Protein AF-A0A8J3RF39-F1 (afdb_monomer_lite)

Organism: NCBI:txid795644

Secondary structure (DSSP, 8-state):
---HHHHHHHHT--HHHHHHHHHHHHHTTSS------TTS-PPPHHHHHHHHHHHTT-

Foldseek 3Di:
DDDLVRVCVVVVHDSVVSVVVVVVCVVVVVDDDDDPPPPPDPDPVVVVVVVVVVVVVD

pLDDT: mean 89.53, std 11.25, range [59.25, 98.44]

InterPro domains:
  IPR007995 Protein of unknown function DUF742 [PF05331] (2-58)
  IPR007995 Protein of unknown function DUF742 [PTHR36221] (2-58)

Radius of gyration: 19.56 Å; chains: 1; bounding box: 51×35×27 Å

Structure (mmCIF, N/CA/C/O backbone):
data_AF-A0A8J3RF39-F1
#
_entry.id   AF-A0A8J3RF39-F1
#
loop_
_atom_site.group_PDB
_atom_site.id
_atom_site.type_symbol
_atom_site.label_atom_id
_atom_site.label_alt_id
_atom_site.label_comp_id
_atom_site.label_asym_id
_atom_site.label_entity_id
_atom_site.label_seq_id
_atom_site.pdbx_PDB_ins_code
_atom_site.Cartn_x
_atom_site.Cartn_y
_atom_site.Cartn_z
_atom_site.occupancy
_atom_site.B_iso_or_equiv
_atom_site.auth_seq_id
_atom_site.auth_comp_id
_atom_site.auth_asym_id
_atom_site.auth_atom_id
_atom_site.pdbx_PDB_model_num
ATOM 1 N N . MET A 1 1 ? 10.285 -2.421 6.304 1.00 77.62 1 MET A N 1
ATOM 2 C CA . MET A 1 1 ? 9.298 -1.769 5.417 1.00 77.62 1 MET A CA 1
ATOM 3 C C . MET A 1 1 ? 9.123 -2.647 4.190 1.00 77.62 1 MET A C 1
ATOM 5 O O . MET A 1 1 ? 10.126 -3.010 3.597 1.00 77.62 1 MET A O 1
ATOM 9 N N . ARG A 1 2 ? 7.891 -3.072 3.893 1.00 88.06 2 ARG A N 1
ATOM 10 C CA . ARG A 1 2 ? 7.541 -3.832 2.682 1.00 88.06 2 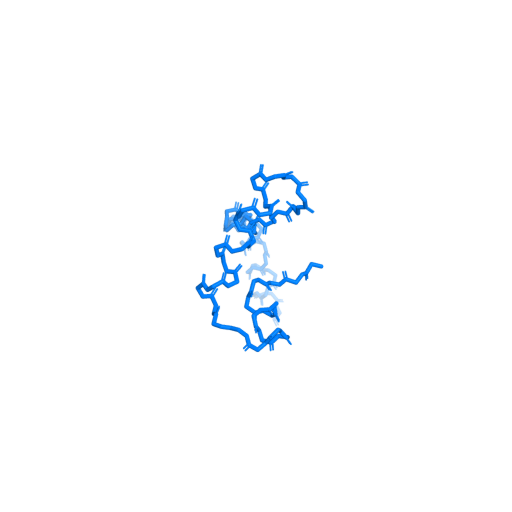ARG A CA 1
ATOM 11 C C . ARG A 1 2 ? 6.755 -2.919 1.756 1.00 88.06 2 ARG A C 1
ATOM 13 O O . ARG A 1 2 ? 5.915 -2.157 2.231 1.00 88.06 2 ARG A O 1
ATOM 20 N N . SER A 1 3 ? 7.017 -2.999 0.462 1.00 93.94 3 SER A N 1
ATOM 21 C CA . SER A 1 3 ? 6.216 -2.306 -0.542 1.00 93.94 3 SER A CA 1
ATOM 22 C C . SER A 1 3 ? 4.817 -2.920 -0.641 1.00 93.94 3 SER A C 1
ATOM 24 O O . SER A 1 3 ? 4.608 -4.100 -0.351 1.00 93.94 3 SER A O 1
ATOM 26 N N . VAL A 1 4 ? 3.850 -2.133 -1.117 1.00 95.12 4 VAL A N 1
ATOM 27 C CA . VAL A 1 4 ? 2.478 -2.614 -1.363 1.00 95.12 4 VAL A CA 1
ATOM 28 C C . VAL A 1 4 ? 2.466 -3.790 -2.353 1.00 95.12 4 VAL A C 1
ATOM 30 O O . VAL A 1 4 ? 1.681 -4.724 -2.196 1.00 95.12 4 VAL A O 1
ATOM 33 N N . ALA A 1 5 ? 3.384 -3.793 -3.327 1.00 96.31 5 ALA A N 1
ATOM 34 C CA . ALA A 1 5 ? 3.547 -4.898 -4.267 1.00 96.31 5 ALA A CA 1
ATOM 35 C C . ALA A 1 5 ? 4.009 -6.191 -3.573 1.00 96.31 5 ALA A C 1
ATOM 37 O O . ALA A 1 5 ? 3.415 -7.246 -3.793 1.00 96.31 5 ALA A O 1
ATOM 38 N N . GLU A 1 6 ? 4.992 -6.120 -2.675 1.00 97.50 6 GLU A N 1
ATOM 39 C CA . GLU A 1 6 ? 5.456 -7.286 -1.910 1.00 97.50 6 GLU A CA 1
ATOM 40 C C . GLU A 1 6 ? 4.368 -7.850 -0.991 1.00 97.50 6 GLU A C 1
ATOM 42 O O . GLU A 1 6 ? 4.237 -9.067 -0.869 1.00 97.50 6 GLU A O 1
ATOM 47 N N . VAL A 1 7 ? 3.555 -6.984 -0.375 1.00 96.88 7 VAL A N 1
ATOM 48 C CA . VAL A 1 7 ? 2.396 -7.417 0.422 1.00 96.88 7 VAL A CA 1
ATOM 49 C C . VAL A 1 7 ? 1.382 -8.148 -0.462 1.00 96.88 7 VAL A C 1
ATOM 51 O O . VAL A 1 7 ? 0.922 -9.227 -0.093 1.00 96.88 7 VAL A O 1
ATOM 54 N N . SER A 1 8 ? 1.085 -7.621 -1.655 1.00 97.75 8 SER A N 1
ATOM 55 C CA . SER A 1 8 ? 0.165 -8.271 -2.600 1.00 97.75 8 SER A CA 1
ATOM 56 C C . SER A 1 8 ? 0.649 -9.641 -3.073 1.00 97.75 8 SER A C 1
ATOM 58 O O . SER A 1 8 ? -0.134 -10.592 -3.106 1.00 97.75 8 SER A O 1
ATOM 60 N N . ALA A 1 9 ? 1.952 -9.779 -3.334 1.00 98.06 9 ALA A N 1
ATOM 61 C CA . ALA A 1 9 ? 2.562 -11.046 -3.714 1.00 98.06 9 ALA A CA 1
ATOM 62 C C . ALA A 1 9 ? 2.514 -12.070 -2.571 1.00 98.06 9 ALA A C 1
ATOM 64 O O . ALA A 1 9 ? 2.163 -13.228 -2.797 1.00 98.06 9 ALA A O 1
ATOM 65 N N . LEU A 1 10 ? 2.809 -11.644 -1.338 1.00 98.00 10 LEU A N 1
ATOM 66 C CA . LEU A 1 10 ? 2.762 -12.514 -0.162 1.00 98.00 10 LEU A CA 1
ATOM 67 C C . LEU A 1 10 ? 1.349 -13.046 0.101 1.00 98.00 10 LEU A C 1
ATOM 69 O O . LEU A 1 10 ? 1.179 -14.234 0.363 1.00 98.00 10 LEU A O 1
ATOM 73 N N . LEU A 1 11 ? 0.348 -12.166 0.029 1.00 97.38 11 LEU A N 1
ATOM 74 C CA . LEU A 1 11 ? -1.052 -12.513 0.277 1.00 97.38 11 LEU A CA 1
ATOM 75 C C . LEU A 1 11 ? -1.720 -13.195 -0.925 1.00 97.38 11 LEU A C 1
ATOM 77 O O . LEU A 1 11 ? -2.837 -13.685 -0.793 1.00 97.38 11 LEU A O 1
ATOM 81 N N . ARG A 1 12 ? -1.049 -13.245 -2.085 1.00 97.88 12 ARG A N 1
ATOM 82 C CA . ARG A 1 12 ? -1.592 -13.752 -3.358 1.00 97.88 12 ARG A CA 1
ATOM 83 C C . ARG A 1 12 ? -2.896 -13.053 -3.756 1.00 97.88 12 ARG A C 1
ATOM 85 O O . ARG A 1 12 ? -3.829 -13.684 -4.247 1.00 97.88 12 ARG A O 1
ATOM 92 N N . MET A 1 13 ? -2.950 -11.739 -3.549 1.00 98.06 13 MET A N 1
ATOM 93 C CA . MET A 1 13 ? -4.111 -10.899 -3.852 1.00 98.06 13 MET A CA 1
ATOM 94 C C . MET A 1 13 ? -3.769 -9.866 -4.932 1.00 98.06 13 MET A C 1
ATOM 96 O O . MET A 1 13 ? -2.623 -9.417 -5.001 1.00 98.06 13 MET A O 1
ATOM 100 N N . PRO A 1 14 ? -4.740 -9.431 -5.759 1.00 98.44 14 PRO A N 1
ATOM 101 C CA . PRO A 1 14 ? -4.501 -8.377 -6.737 1.00 98.44 14 PRO A CA 1
ATOM 102 C C . PRO A 1 14 ? -4.024 -7.079 -6.073 1.00 98.44 14 PRO A C 1
ATOM 104 O O . PRO A 1 14 ? -4.566 -6.658 -5.048 1.00 98.44 14 PRO A O 1
ATOM 107 N N . LEU A 1 15 ? -3.060 -6.397 -6.700 1.00 97.69 15 LEU A N 1
ATOM 108 C CA . LEU A 1 15 ? -2.461 -5.162 -6.176 1.00 97.69 15 LEU A CA 1
ATOM 109 C C . LEU A 1 15 ? -3.505 -4.084 -5.840 1.00 97.69 15 LEU A C 1
ATOM 111 O O . LEU A 1 15 ? -3.381 -3.397 -4.829 1.00 97.69 15 LEU A O 1
ATOM 115 N N . GLY A 1 16 ? -4.541 -3.949 -6.674 1.00 97.69 16 GLY A N 1
ATOM 116 C CA . GLY A 1 16 ? -5.628 -2.993 -6.456 1.00 97.69 16 GLY A CA 1
ATOM 117 C C . GLY A 1 16 ? -6.410 -3.259 -5.168 1.00 97.69 16 GLY A C 1
ATOM 118 O O . GLY A 1 16 ? -6.717 -2.318 -4.447 1.00 97.69 16 GLY A O 1
ATOM 119 N N . VAL A 1 17 ? -6.654 -4.530 -4.835 1.00 98.31 17 VAL A N 1
ATOM 120 C CA . VAL A 1 17 ? -7.378 -4.914 -3.613 1.00 98.31 17 VAL A CA 1
ATOM 121 C C . VAL A 1 17 ? -6.544 -4.580 -2.382 1.00 98.31 17 VAL A C 1
ATOM 123 O O . VAL A 1 17 ? -7.023 -3.915 -1.469 1.00 98.31 17 VAL A O 1
ATOM 126 N N . VAL A 1 18 ? -5.265 -4.963 -2.389 1.00 98.31 18 VAL A N 1
ATOM 127 C CA . VAL A 1 18 ? -4.353 -4.671 -1.273 1.00 98.31 18 VAL A CA 1
ATOM 128 C C . VAL A 1 18 ? -4.172 -3.166 -1.074 1.00 98.31 18 VAL A C 1
ATOM 130 O O . VAL A 1 18 ? -4.120 -2.707 0.062 1.00 98.31 18 VAL A O 1
ATOM 133 N N . ARG A 1 19 ? -4.134 -2.378 -2.156 1.00 96.62 19 ARG A N 1
ATOM 134 C CA . ARG A 1 19 ? -4.087 -0.911 -2.074 1.00 96.62 19 ARG A CA 1
ATOM 135 C C . ARG A 1 19 ? -5.284 -0.314 -1.339 1.00 96.62 19 ARG A C 1
ATOM 137 O O . ARG A 1 19 ? -5.075 0.602 -0.554 1.00 96.62 19 ARG A O 1
ATOM 144 N N . VAL A 1 20 ? -6.498 -0.790 -1.617 1.00 97.88 20 VAL A N 1
ATOM 145 C CA . VAL A 1 20 ? -7.716 -0.274 -0.970 1.00 97.88 20 VAL A CA 1
ATOM 146 C C . VAL A 1 20 ? -7.718 -0.643 0.510 1.00 97.88 20 VAL A C 1
ATOM 148 O O . VAL A 1 20 ? -7.823 0.242 1.346 1.00 97.88 20 VAL A O 1
ATOM 151 N N . VAL A 1 21 ? -7.443 -1.909 0.840 1.00 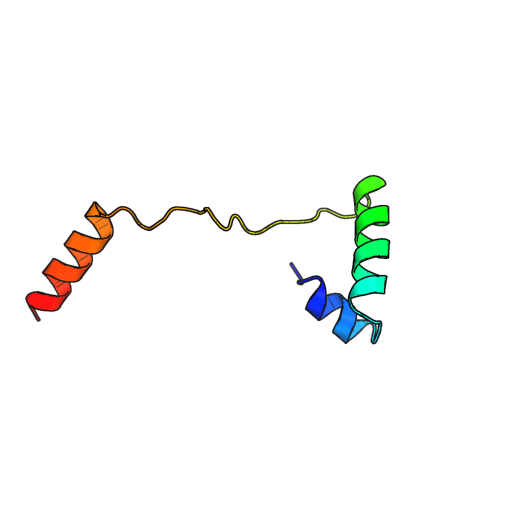97.56 21 VAL A N 1
ATOM 152 C CA . VAL A 1 21 ? -7.377 -2.364 2.240 1.00 97.56 21 VAL A CA 1
ATOM 153 C C . VAL A 1 21 ? -6.331 -1.583 3.043 1.00 97.56 21 VAL A C 1
ATOM 155 O O . VAL A 1 21 ? -6.607 -1.137 4.150 1.00 97.56 21 VAL A O 1
ATOM 158 N N . ILE A 1 22 ? -5.130 -1.374 2.491 1.00 96.88 22 ILE A N 1
ATOM 159 C CA . ILE A 1 22 ? -4.088 -0.583 3.166 1.00 96.88 22 ILE A CA 1
ATOM 160 C C . ILE A 1 22 ? -4.516 0.880 3.332 1.00 96.88 22 ILE A C 1
ATOM 162 O O . ILE A 1 22 ? -4.176 1.482 4.347 1.00 96.88 22 ILE A O 1
ATOM 166 N N . ALA A 1 23 ? -5.233 1.459 2.364 1.00 96.31 23 ALA A N 1
ATOM 167 C CA . ALA A 1 23 ? -5.741 2.824 2.479 1.00 96.31 23 ALA A CA 1
ATOM 168 C C . ALA A 1 23 ? -6.743 2.955 3.637 1.00 96.31 23 ALA A C 1
ATOM 170 O O . ALA A 1 23 ? -6.623 3.893 4.423 1.00 96.31 23 ALA A O 1
ATOM 171 N N . ASP A 1 24 ? -7.646 1.985 3.793 1.00 98.00 24 ASP A N 1
ATOM 172 C CA . ASP A 1 24 ? -8.614 1.952 4.895 1.00 98.00 24 ASP A CA 1
ATOM 173 C C . ASP A 1 24 ? -7.901 1.799 6.248 1.00 98.00 24 ASP A C 1
ATOM 175 O O . ASP A 1 24 ? -8.090 2.602 7.159 1.00 98.00 24 ASP A O 1
ATOM 179 N N . MET A 1 25 ? -6.967 0.848 6.352 1.00 97.56 25 MET A N 1
ATOM 180 C CA . MET A 1 25 ? -6.156 0.660 7.561 1.00 97.56 25 MET A CA 1
ATOM 181 C C . MET A 1 25 ? -5.333 1.905 7.920 1.00 97.56 25 MET A C 1
ATOM 183 O O . MET A 1 25 ? -5.117 2.187 9.097 1.00 97.56 25 MET A O 1
ATOM 187 N N . ALA A 1 26 ? -4.834 2.643 6.924 1.00 96.38 26 ALA A N 1
ATOM 188 C CA . ALA A 1 26 ? -4.095 3.880 7.150 1.00 96.38 26 ALA A CA 1
ATOM 189 C C . ALA A 1 26 ? -5.016 5.000 7.655 1.00 96.38 26 ALA A C 1
ATOM 191 O O . ALA A 1 26 ? -4.622 5.745 8.551 1.00 96.38 26 ALA A O 1
ATOM 192 N N . ALA A 1 27 ? -6.240 5.096 7.126 1.00 97.12 27 ALA A N 1
ATOM 193 C CA . ALA A 1 27 ? -7.253 6.040 7.596 1.00 97.12 27 ALA A CA 1
ATOM 194 C C . ALA A 1 27 ? -7.677 5.756 9.047 1.00 97.12 27 ALA A C 1
ATOM 196 O O . ALA A 1 27 ? -7.887 6.689 9.819 1.00 97.12 27 ALA A O 1
ATOM 197 N N . GLU A 1 28 ? -7.723 4.482 9.440 1.00 98.25 28 GLU A N 1
ATOM 198 C CA . GLU A 1 28 ? -7.963 4.048 10.822 1.00 98.25 28 GLU A CA 1
ATOM 199 C C . GLU A 1 28 ? -6.721 4.156 11.730 1.00 98.25 28 GLU A C 1
ATOM 201 O O . GLU A 1 28 ? -6.793 3.885 12.927 1.00 98.25 28 GLU A O 1
ATOM 206 N N . GLY A 1 29 ? -5.563 4.548 11.188 1.00 97.12 29 GLY A N 1
ATOM 207 C CA . GLY A 1 29 ? -4.314 4.671 11.946 1.00 97.12 29 GLY A CA 1
ATOM 208 C C . GLY A 1 29 ? -3.675 3.335 12.342 1.00 97.12 29 GLY A C 1
ATOM 209 O O . GLY A 1 29 ? -2.753 3.313 13.156 1.00 97.12 29 GLY A O 1
ATOM 210 N N . LEU A 1 30 ? -4.122 2.221 11.758 1.00 97.62 30 LEU A N 1
ATOM 211 C CA . LEU A 1 30 ? -3.599 0.876 12.022 1.00 97.62 30 LEU A CA 1
ATOM 212 C C . LEU A 1 30 ? -2.235 0.638 11.363 1.00 97.62 30 LEU A C 1
ATOM 214 O O . LEU A 1 30 ? -1.470 -0.221 11.804 1.00 97.62 30 LEU A O 1
ATOM 218 N N . VAL A 1 31 ? -1.925 1.374 10.292 1.00 95.00 31 VAL A N 1
ATOM 219 C CA . VAL A 1 31 ? -0.654 1.269 9.561 1.00 95.00 31 VAL A CA 1
ATOM 220 C C . VAL A 1 31 ? -0.113 2.641 9.177 1.00 95.00 31 VAL A C 1
ATOM 222 O O . VAL A 1 31 ? -0.862 3.557 8.852 1.00 95.00 31 VAL A O 1
ATOM 225 N N . GLN A 1 32 ? 1.216 2.767 9.146 1.00 93.31 32 GLN A N 1
ATOM 226 C CA . GLN A 1 32 ? 1.897 3.943 8.605 1.00 93.31 32 GLN A CA 1
ATOM 227 C C . GLN A 1 32 ? 2.379 3.688 7.179 1.00 93.31 32 GLN A C 1
ATOM 229 O O . GLN 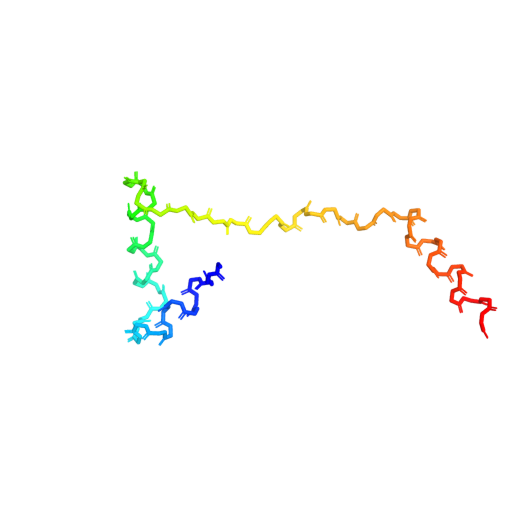A 1 32 ? 3.253 2.848 6.933 1.00 93.31 32 GLN A O 1
ATOM 234 N N . VAL A 1 33 ? 1.852 4.462 6.233 1.00 91.25 33 VAL A N 1
ATOM 235 C CA . VAL A 1 33 ? 2.291 4.424 4.838 1.00 91.25 33 VAL A CA 1
ATOM 236 C C . VAL A 1 33 ? 3.467 5.375 4.656 1.00 91.25 33 VAL A C 1
ATOM 238 O O . VAL A 1 33 ? 3.332 6.588 4.782 1.00 91.25 33 VAL A O 1
ATOM 241 N N . HIS A 1 34 ? 4.625 4.809 4.329 1.00 88.12 34 HIS A N 1
ATOM 242 C CA . HIS A 1 34 ? 5.825 5.572 4.013 1.00 88.12 34 HIS A CA 1
ATOM 243 C C . HIS A 1 34 ? 5.884 5.783 2.502 1.00 88.12 34 HIS A C 1
ATOM 245 O O . HIS A 1 34 ? 6.111 4.831 1.752 1.00 88.12 34 HIS A O 1
ATOM 251 N N . GLN A 1 35 ? 5.665 7.016 2.047 1.00 80.25 35 GLN A N 1
ATOM 252 C CA . 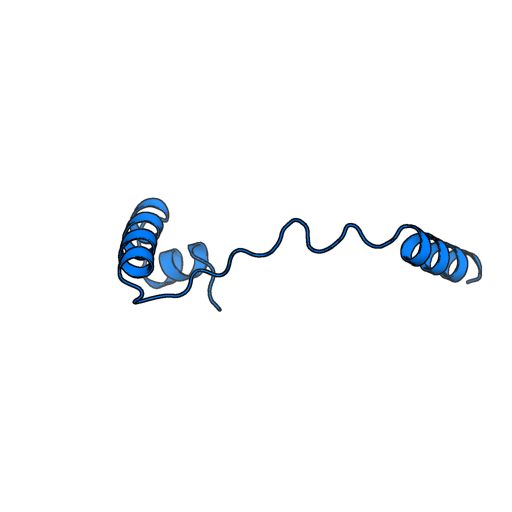GLN A 1 35 ? 5.944 7.374 0.660 1.00 80.25 35 GLN A CA 1
ATOM 253 C C . GLN A 1 35 ? 7.424 7.738 0.545 1.00 80.25 35 GLN A C 1
ATOM 255 O O . GLN A 1 35 ? 7.867 8.659 1.236 1.00 80.25 35 GLN A O 1
ATOM 260 N N . PRO A 1 36 ? 8.209 7.029 -0.287 1.00 70.62 36 PRO A N 1
ATOM 261 C CA . PRO A 1 36 ? 9.561 7.469 -0.570 1.00 70.62 36 PRO A CA 1
ATOM 262 C C . PRO A 1 36 ? 9.482 8.871 -1.175 1.00 70.62 36 PRO A C 1
ATOM 264 O O . PRO A 1 36 ? 8.755 9.091 -2.146 1.00 70.62 36 PRO A O 1
ATOM 267 N N . GLN A 1 37 ? 10.208 9.822 -0.589 1.00 72.88 37 GLN A N 1
ATOM 268 C CA . GLN A 1 37 ? 10.376 11.138 -1.190 1.00 72.88 37 GLN A CA 1
ATOM 269 C C . GLN A 1 37 ? 11.087 10.958 -2.530 1.00 72.88 37 GLN A C 1
ATOM 271 O O . GLN A 1 37 ? 12.293 10.730 -2.583 1.00 72.88 37 GLN A O 1
ATOM 276 N N . LEU A 1 38 ? 10.323 11.058 -3.617 1.00 64.06 38 LEU A N 1
ATOM 277 C CA . LEU A 1 38 ? 10.856 11.128 -4.979 1.00 64.06 38 LEU A CA 1
ATOM 278 C C . LEU A 1 38 ? 11.715 12.393 -5.170 1.00 64.06 38 LEU A C 1
ATOM 280 O O . LEU A 1 38 ? 12.626 12.397 -5.990 1.00 64.06 38 LEU A O 1
ATOM 284 N N . ASP A 1 39 ? 11.482 13.410 -4.334 1.00 59.25 39 ASP A N 1
ATOM 285 C CA . ASP A 1 39 ? 12.230 14.667 -4.265 1.00 59.25 39 ASP A CA 1
ATOM 286 C C . ASP A 1 39 ? 13.287 14.683 -3.150 1.00 59.25 39 ASP A C 1
ATOM 288 O O . ASP A 1 39 ? 13.612 15.744 -2.615 1.00 59.25 39 ASP A O 1
ATOM 292 N N . ALA A 1 40 ? 13.839 13.526 -2.769 1.00 60.41 40 ALA A N 1
ATOM 293 C CA . ALA A 1 40 ? 15.011 13.457 -1.895 1.00 60.41 40 ALA A CA 1
ATOM 294 C C . ALA A 1 40 ? 16.264 13.958 -2.637 1.00 60.41 40 ALA A C 1
ATOM 296 O O . ALA A 1 40 ? 17.192 13.200 -2.885 1.00 60.41 40 ALA A O 1
ATOM 297 N N . GLY A 1 41 ? 16.245 15.239 -3.014 1.00 60.25 41 GLY A N 1
ATOM 298 C CA . GLY A 1 41 ? 17.329 15.996 -3.611 1.00 60.25 41 GLY A CA 1
ATOM 299 C C . GLY A 1 41 ? 17.804 15.416 -4.933 1.00 60.25 41 GLY A C 1
ATOM 300 O O . GLY A 1 41 ? 18.541 14.434 -4.966 1.00 60.25 41 GLY A O 1
ATOM 301 N N . LYS A 1 42 ? 17.532 16.116 -6.041 1.00 67.88 42 LYS A N 1
ATOM 302 C CA . LYS A 1 42 ? 18.507 16.069 -7.139 1.00 67.88 42 LYS A CA 1
ATOM 303 C C . LYS A 1 42 ? 19.880 16.307 -6.497 1.00 67.88 42 LYS A C 1
ATOM 305 O O . LYS A 1 42 ? 19.998 17.295 -5.766 1.00 67.88 42 LYS A O 1
ATOM 310 N N . PRO A 1 43 ? 20.857 15.400 -6.670 1.00 69.25 43 PRO A N 1
ATOM 311 C CA . PRO A 1 43 ? 22.150 15.574 -6.037 1.00 69.25 43 PRO A CA 1
ATOM 312 C C . PRO A 1 43 ? 22.675 16.959 -6.401 1.00 69.25 43 PRO A C 1
ATOM 314 O O . PRO A 1 43 ? 22.577 17.362 -7.562 1.00 69.25 43 PRO A O 1
ATOM 317 N N . ASP A 1 44 ? 23.143 17.696 -5.391 1.00 79.12 44 ASP A N 1
ATOM 318 C CA . ASP A 1 44 ? 23.645 19.057 -5.568 1.00 79.12 44 ASP A CA 1
ATOM 319 C C . ASP A 1 44 ? 24.626 19.066 -6.746 1.00 79.12 44 ASP A C 1
ATOM 321 O O . ASP A 1 44 ? 25.548 18.247 -6.807 1.00 79.12 44 ASP A O 1
ATOM 325 N N . VAL A 1 45 ? 24.407 19.968 -7.704 1.00 83.88 45 VAL A N 1
ATOM 326 C CA . VAL A 1 45 ? 25.247 20.102 -8.900 1.00 83.88 45 VAL A CA 1
ATOM 327 C C . VAL A 1 45 ? 26.713 20.256 -8.494 1.00 83.88 45 VAL A C 1
ATOM 329 O O . VAL A 1 45 ? 27.592 19.666 -9.115 1.00 83.88 45 VAL A O 1
ATOM 332 N N . THR A 1 46 ? 26.970 20.923 -7.371 1.00 85.81 46 THR A N 1
ATOM 333 C CA . THR A 1 46 ? 28.302 21.082 -6.781 1.00 85.81 46 THR A CA 1
ATOM 334 C C . THR A 1 46 ? 28.931 19.743 -6.385 1.00 85.81 46 THR A C 1
ATOM 336 O O . THR A 1 46 ? 30.126 19.513 -6.587 1.00 85.81 46 THR A O 1
ATOM 339 N N . LEU A 1 47 ? 28.142 18.820 -5.827 1.00 87.25 47 LEU A N 1
ATOM 340 C CA . LEU A 1 47 ? 28.595 17.465 -5.511 1.00 87.25 47 LEU A CA 1
ATOM 341 C C . LEU A 1 47 ? 28.890 16.681 -6.795 1.00 87.2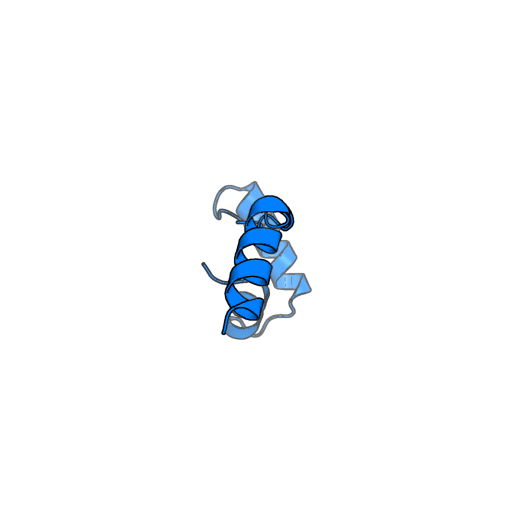5 47 LEU A C 1
ATOM 343 O O . LEU A 1 47 ? 29.930 16.028 -6.886 1.00 87.25 47 LEU A O 1
ATOM 347 N N . LEU A 1 48 ? 28.005 16.772 -7.789 1.00 91.25 48 LEU A N 1
ATOM 348 C CA . LEU A 1 48 ? 28.163 16.095 -9.078 1.00 91.25 48 LEU A CA 1
ATOM 349 C C . LEU A 1 48 ? 29.411 16.576 -9.834 1.00 91.25 48 LEU A C 1
ATOM 351 O O . LEU A 1 48 ? 30.164 15.754 -10.359 1.00 91.25 48 LEU A O 1
ATOM 355 N N . GLU A 1 49 ? 29.687 17.880 -9.836 1.00 92.94 49 GLU A N 1
ATOM 356 C CA . GLU A 1 49 ? 30.891 18.455 -10.446 1.00 92.94 49 GLU A CA 1
ATOM 357 C C . GLU A 1 49 ? 32.172 18.006 -9.739 1.00 92.94 49 GLU A C 1
ATOM 359 O O . GLU A 1 49 ? 33.164 17.678 -10.398 1.00 92.94 49 GLU A O 1
ATOM 364 N N . ARG A 1 50 ? 32.158 17.917 -8.402 1.00 91.94 50 ARG A N 1
ATOM 365 C CA . ARG A 1 50 ? 33.293 17.387 -7.631 1.00 91.94 50 ARG A CA 1
ATOM 366 C C . ARG A 1 50 ? 33.591 15.933 -7.988 1.00 91.94 50 ARG A C 1
ATOM 368 O O . ARG A 1 50 ? 34.758 15.593 -8.182 1.00 91.94 50 ARG A O 1
ATOM 375 N N . VAL A 1 51 ? 32.561 15.093 -8.111 1.00 93.19 51 VAL A N 1
ATOM 376 C CA . VAL A 1 51 ? 32.711 13.685 -8.519 1.00 93.19 51 VAL A CA 1
ATOM 377 C C . VAL A 1 51 ? 33.269 13.593 -9.940 1.00 93.19 51 VAL A C 1
ATOM 379 O O . VAL A 1 51 ? 34.256 12.894 -10.161 1.00 93.19 51 VAL A O 1
ATOM 382 N N . LEU A 1 52 ? 32.708 14.349 -10.888 1.00 92.62 52 LEU A N 1
ATOM 383 C CA . LEU A 1 52 ? 33.183 14.383 -12.274 1.00 92.62 52 LEU A CA 1
ATOM 384 C C . LEU A 1 52 ? 34.649 14.826 -12.370 1.00 92.62 52 LEU A C 1
ATOM 386 O O . LEU A 1 52 ? 35.434 14.250 -13.123 1.00 92.62 52 LEU A O 1
ATOM 390 N N . SER A 1 53 ? 35.029 15.843 -11.598 1.00 93.94 53 SER A N 1
ATOM 391 C CA . SER A 1 53 ? 36.404 16.334 -11.546 1.00 93.94 53 SER A CA 1
ATOM 392 C C . SER A 1 53 ? 37.373 15.304 -10.963 1.00 93.94 53 SER A C 1
ATOM 394 O O . SER A 1 53 ? 38.516 15.241 -11.407 1.00 93.94 53 SER A O 1
ATOM 396 N N . GLY A 1 54 ? 36.935 14.496 -9.992 1.00 92.56 54 GLY A N 1
ATOM 397 C CA . GLY A 1 54 ? 37.718 13.384 -9.451 1.00 92.56 54 GLY A CA 1
ATOM 398 C C . GLY A 1 54 ? 37.919 12.261 -10.469 1.00 92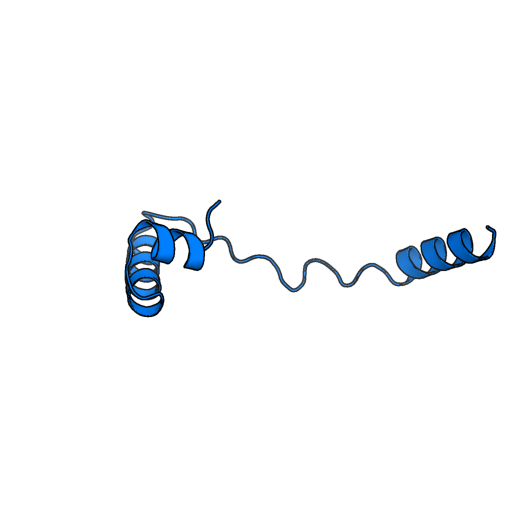.56 54 GLY A C 1
ATOM 399 O O . GLY A 1 54 ? 39.046 11.825 -10.673 1.00 92.56 54 GLY A O 1
ATOM 400 N N . LEU A 1 55 ? 36.853 11.852 -11.168 1.00 94.69 55 LEU A N 1
ATOM 401 C CA . LEU A 1 55 ? 36.908 10.790 -12.182 1.00 94.69 55 LEU A CA 1
ATOM 402 C C . LEU A 1 55 ? 37.782 11.145 -13.394 1.00 94.69 55 LEU A C 1
ATOM 404 O O . LEU A 1 55 ? 38.384 10.258 -13.978 1.00 94.69 55 LEU A O 1
ATOM 408 N N . ARG A 1 56 ? 37.873 12.426 -13.772 1.00 91.12 56 ARG A N 1
ATOM 409 C CA . ARG A 1 56 ? 38.725 12.895 -14.885 1.00 91.12 56 ARG A CA 1
ATOM 410 C C . ARG A 1 56 ? 40.220 12.967 -14.556 1.00 91.12 56 ARG A C 1
ATOM 412 O O . ARG A 1 56 ? 41.012 13.243 -15.451 1.00 91.12 56 ARG A O 1
ATOM 419 N N . ARG A 1 57 ? 40.593 12.829 -13.282 1.00 87.12 57 ARG A N 1
ATOM 420 C CA . ARG A 1 57 ? 41.991 12.874 -12.815 1.00 87.12 57 ARG A CA 1
ATOM 421 C C . ARG A 1 57 ? 42.579 11.482 -12.557 1.00 87.12 57 ARG A C 1
ATOM 423 O O . ARG A 1 57 ? 43.698 11.396 -12.058 1.00 87.12 57 ARG A O 1
ATOM 430 N N . LEU A 1 58 ? 41.815 10.439 -12.866 1.00 72.69 58 LEU A N 1
ATOM 431 C CA . LEU A 1 58 ? 42.221 9.035 -12.907 1.00 72.69 58 LEU A CA 1
ATOM 432 C C . LEU A 1 58 ? 42.459 8.640 -14.366 1.00 72.69 58 LEU A C 1
ATOM 434 O O . LEU A 1 58 ? 43.386 7.835 -14.589 1.00 72.69 58 LEU A O 1
#

Sequence (58 aa):
MRSVAEVSALLRMPLGVVRVVIADMAAEGLVQVHQPQLDAGKPDVTLLERVLSGLRRL